Protein 6LSQ (pdb70)

Radius of gyration: 14.71 Å; Cα contacts (8 Å, |Δi|>4): 224; chains: 2; bounding box: 32×22×58 Å

Sequence (98 aa):
EFECESGPCCRNCKFLKEGTICKRARGDDMDDYCNGKTCDCPRNPHKEFECESGPCCRNCKFLKEGTICKRARGDDMDDYCNGKTCDCPRNPHKGPAT

Solvent-accessible surface area: 7212 Å² total; per-residue (Å²): 210,155,177,77,113,67,5,30,0,5,113,109,42,125,93,47,156,118,50,38,33,2,94,42,8,141,30,152,69,95,21,9,83,2,49,30,155,69,4,94,31,51,184,15,104,132,110,211,168,170,82,119,69,1,16,0,4,58,128,47,141,94,43,164,117,46,37,34,2,76,45,12,118,23,94,61,91,26,4,86,2,34,31,153,52,4,75,35,33,110,18,118,143,40,48,115,83,196

Organism: Echis carinatus sochureki (NCBI:txid124223)

B-factor: mean 30.59, std 10.7, range [16.07, 75.49]

GO terms:
  GO:0005576 extracellular region (C, EXP)

InterPro domains:
  IPR001590 Peptidase M12B, ADAM/reprolysin [PF01421] (2-95)
  IPR001590 Peptidase M12B, ADAM/reprolysin [PS50215] (1-95)
  IPR001762 Disintegrin domain [PF00200] (114-171)
  IPR001762 Disintegrin domain [PR00289] (132-151)
  IPR001762 Disintegrin domain [PR00289] (160-172)
  IPR001762 Disintegrin domain [PS50214] (103-177)
  IPR001762 Disintegrin domain [SM00050] (105-175)
  IPR018358 Disintegrin, conserved site [PS00427] (132-151)
  IPR024079 Metallopeptidase, catalytic domain superfamily [G3DSA:3.40.390.10] (1-95)
  IPR034027 Reprolysin domain, adamalysin-type [cd04269] (1-93)
  IPR036436 Disintegrin domain superfamily [G3DSA:4.10.70.10] (113-176)
  IPR036436 Disintegrin domain superfamily [SSF57552] (115-174)

Secondary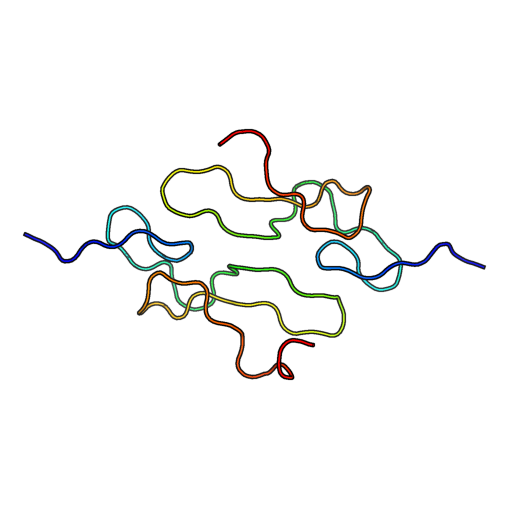 structure (DSSP, 8-state):
------STTEETTEE--TT-EEEPPSTTPPPEE--SS-SS----S--/------BTTEETTEEPPTT-EEEPPPTTSPPEE--SS-SS-PPPSSSPPP-

Structure (mmCIF, N/CA/C/O backbone):
data_6LSQ
#
_entry.id   6LSQ
#
_cell.length_a   33.906
_cell.length_b   33.906
_cell.length_c   121.172
_cell.angle_alpha   90.00
_cell.angle_beta   90.00
_cell.angle_gamma   120.00
#
_symmetry.space_group_name_H-M   'P 32 2 1'
#
loop_
_entity.id
_entity.type
_entity.pdbx_description
1 polymer Disintegrin
2 non-polymer 'SULFATE ION'
3 water water
#
loop_
_atom_site.group_PDB
_atom_site.id
_atom_site.type_symbol
_atom_site.label_atom_id
_atom_site.label_alt_id
_atom_site.label_comp_id
_atom_site.label_asym_id
_atom_site.label_entity_id
_atom_site.label_seq_id
_atom_site.pdbx_PDB_ins_code
_atom_site.Cartn_x
_atom_site.Cartn_y
_atom_site.Cartn_z
_atom_site.occupancy
_atom_site.B_iso_or_equiv
_atom_site.auth_seq_id
_atom_site.auth_comp_id
_atom_site.auth_asym_id
_atom_site.auth_atom_id
_atom_site.pdbx_PDB_model_num
ATOM 1 N N . GLU A 1 1 ? -8.526 5.278 40.669 1.00 42.47 -1 GLU A N 1
ATOM 2 C CA . GLU A 1 1 ? -8.322 6.675 40.175 1.00 38.63 -1 GLU A CA 1
ATOM 3 C C . GLU A 1 1 ? -9.503 7.057 39.278 1.00 30.60 -1 GLU A C 1
ATOM 4 O O . GLU A 1 1 ? -10.550 7.433 39.829 1.00 27.94 -1 GLU A O 1
ATOM 10 N N . PHE A 1 2 ? -9.386 6.895 37.955 1.00 27.03 0 PHE A N 1
ATOM 11 C CA . PHE A 1 2 ? -10.494 7.180 37.013 1.00 26.53 0 PHE A CA 1
ATOM 12 C C . PHE A 1 2 ? -10.991 5.876 36.400 1.00 26.12 0 PHE A C 1
ATOM 13 O O . PHE A 1 2 ? -10.219 4.922 36.347 1.00 25.40 0 PHE A O 1
ATOM 21 N N . GLU A 1 3 ? -12.262 5.852 36.027 1.00 25.58 1 GLU A N 1
ATOM 22 C CA . GLU A 1 3 ? -12.876 4.805 35.187 1.00 26.49 1 GLU A CA 1
ATOM 23 C C . GLU A 1 3 ? -12.536 5.147 33.747 1.00 28.17 1 GLU A C 1
ATOM 24 O O . GLU A 1 3 ? -13.022 6.181 33.240 1.00 30.17 1 GLU A O 1
ATOM 30 N N . CYS A 1 4 ? -11.639 4.377 33.157 1.00 27.04 2 CYS A N 1
ATOM 31 C CA . CYS A 1 4 ? -11.056 4.713 31.845 1.00 27.59 2 CYS A CA 1
ATOM 32 C C . CYS A 1 4 ? -11.299 3.572 30.874 1.00 27.80 2 CYS A C 1
ATOM 33 O O . CYS A 1 4 ? -11.119 2.407 31.250 1.00 29.66 2 CYS A O 1
ATOM 36 N N . GLU A 1 5 ? -11.769 3.918 29.697 1.00 28.30 3 GLU A N 1
ATOM 37 C CA . GLU A 1 5 ? -11.969 2.958 28.598 1.00 28.98 3 GLU A CA 1
ATOM 38 C C . GLU A 1 5 ? -11.530 3.680 27.333 1.00 28.02 3 GLU A C 1
ATOM 39 O O . GLU A 1 5 ? -11.599 4.920 27.307 1.00 28.52 3 GLU A O 1
ATOM 45 N N . SER A 1 6 ? -11.121 2.942 26.321 1.00 25.01 4 SER A N 1
ATOM 46 C CA . SER A 1 6 ? -10.755 3.527 25.016 1.00 24.80 4 SER A CA 1
ATOM 47 C C . SER A 1 6 ? -11.721 3.025 23.937 1.00 25.50 4 SER A C 1
ATOM 48 O O . SER A 1 6 ? -12.547 2.141 24.199 1.00 26.35 4 SER A O 1
ATOM 51 N N . GLY A 1 7 ? -11.771 3.740 22.835 1.00 23.18 5 GLY A N 1
ATOM 52 C CA . GLY A 1 7 ? -12.714 3.482 21.755 1.00 23.30 5 GLY A CA 1
ATOM 53 C C . GLY A 1 7 ? -12.869 4.724 20.903 1.00 23.15 5 GLY A C 1
ATOM 54 O O . GLY A 1 7 ? -12.382 5.797 21.246 1.00 21.51 5 GLY A O 1
ATOM 55 N N . PRO A 1 8 ? -13.562 4.584 19.760 1.00 24.65 6 PRO A N 1
ATOM 56 C CA . PRO A 1 8 ? -13.752 5.696 18.832 1.00 22.62 6 PRO A CA 1
ATOM 57 C C . PRO A 1 8 ? -14.345 6.952 19.482 1.00 23.55 6 PRO A C 1
ATOM 58 O O . PRO A 1 8 ? -14.127 8.028 18.974 1.00 21.77 6 PRO A O 1
ATOM 62 N N . CYS A 1 9 ? -15.198 6.796 20.492 1.00 22.50 7 CYS A N 1
ATOM 63 C CA . CYS A 1 9 ? -15.968 7.932 21.081 1.00 24.02 7 CYS A CA 1
ATOM 64 C C . CYS A 1 9 ? -15.387 8.346 22.439 1.00 23.90 7 CYS A C 1
ATOM 65 O O . CYS A 1 9 ? -16.077 9.043 23.187 1.00 23.66 7 CYS A O 1
ATOM 68 N N . CYS A 1 10 ? -14.133 7.987 22.709 1.00 24.41 8 CYS A N 1
ATOM 69 C CA . CYS A 1 10 ? -13.382 8.392 23.919 1.00 23.29 8 CYS A CA 1
ATOM 70 C C . CYS A 1 10 ? -11.987 8.858 23.530 1.00 23.63 8 CYS A C 1
ATOM 71 O O . CYS A 1 10 ? -11.421 8.332 22.557 1.00 23.07 8 CYS A O 1
ATOM 74 N N . ARG A 1 11 ? -11.451 9.758 24.333 1.00 22.14 9 ARG A N 1
ATOM 75 C CA . ARG A 1 11 ? -10.063 10.247 24.192 1.00 24.85 9 ARG A CA 1
ATOM 76 C C . ARG A 1 11 ? -9.545 10.563 25.587 1.00 24.77 9 ARG A C 1
ATOM 77 O O . ARG A 1 11 ? -10.217 11.334 26.270 1.00 23.32 9 ARG A O 1
ATOM 85 N N . ASN A 1 12 ? -8.458 9.908 26.003 1.00 24.10 10 ASN A N 1
ATOM 86 C CA . ASN A 1 12 ? -7.747 10.182 27.276 1.00 28.54 10 ASN A CA 1
ATOM 87 C C . ASN A 1 12 ? -8.754 10.128 28.433 1.00 27.01 10 ASN A C 1
ATOM 88 O O . ASN A 1 12 ? -8.805 11.066 29.233 1.00 24.22 10 ASN A O 1
ATOM 93 N N . CYS A 1 13 ? -9.629 9.126 28.409 1.00 27.53 11 CYS A N 1
ATOM 94 C CA . CYS A 1 13 ? -10.539 8.790 29.518 1.00 27.83 11 CYS A CA 1
ATOM 95 C C . CYS A 1 13 ? -11.727 9.770 29.562 1.00 27.59 11 CYS A C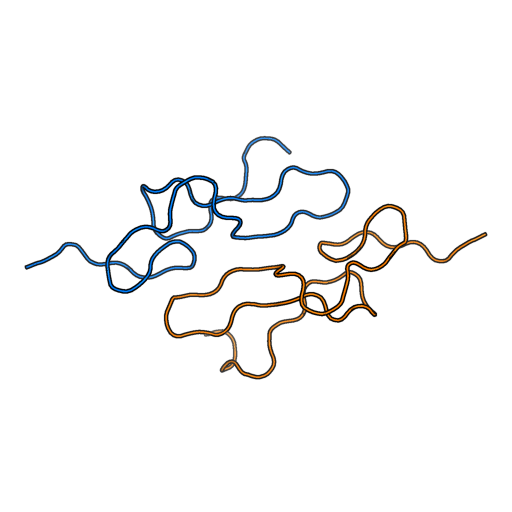 1
ATOM 96 O O . CYS A 1 13 ? -12.446 9.824 30.570 1.00 27.93 11 CYS A O 1
ATOM 99 N N . LYS A 1 14 ? -11.936 10.534 28.506 1.00 25.54 12 LYS A N 1
ATOM 100 C CA . LYS A 1 14 ? -13.077 11.467 28.402 1.00 27.85 12 LYS A CA 1
ATOM 101 C C . LYS A 1 14 ? -13.963 11.031 27.243 1.00 26.85 12 LYS A C 1
ATOM 102 O O . LYS A 1 14 ? -13.456 10.363 26.343 1.00 25.70 12 LYS A O 1
ATOM 108 N N . PHE A 1 15 ? -15.253 11.339 27.307 1.00 28.71 13 PHE A N 1
ATOM 109 C CA . PHE A 1 15 ? -16.244 11.005 26.261 1.00 28.16 13 PHE A CA 1
ATOM 110 C C . PHE A 1 15 ? -16.326 12.152 25.251 1.00 29.80 13 PHE A C 1
ATOM 111 O O . PHE A 1 15 ? -16.470 13.334 25.669 1.00 29.07 13 PHE A O 1
ATOM 119 N N . LEU A 1 16 ? -16.220 11.822 23.960 1.00 25.68 14 LEU A N 1
ATOM 120 C CA . LEU A 1 16 ? -16.394 12.818 22.881 1.00 29.14 14 LEU A CA 1
ATOM 121 C C . LEU A 1 16 ? -17.809 13.414 22.979 1.00 27.68 14 LEU A C 1
ATOM 122 O O . LEU A 1 16 ? -18.774 12.662 23.305 1.00 29.37 14 LEU A O 1
ATOM 127 N N . LYS A 1 17 ? -17.916 14.731 22.783 1.00 30.99 15 LYS A N 1
ATOM 128 C CA . LYS A 1 17 ? -19.202 15.485 22.776 1.00 33.31 15 LYS A CA 1
ATOM 129 C C . LYS A 1 17 ? -20.286 14.642 22.095 1.00 32.32 15 LYS A C 1
ATOM 130 O O . LYS A 1 17 ? -20.046 14.157 20.959 1.00 30.62 15 LYS A O 1
ATOM 136 N N . GLU A 1 18 ? -21.449 14.500 22.724 1.00 34.29 16 GLU A N 1
ATOM 137 C CA . GLU A 1 18 ? -22.612 13.820 22.104 1.00 39.11 16 GLU A CA 1
ATOM 138 C C . GLU A 1 18 ? -22.915 14.499 20.760 1.00 39.05 16 GLU A C 1
ATOM 139 O O . GLU A 1 18 ? -22.735 15.738 20.655 1.00 38.99 16 GLU A O 1
ATOM 145 N N . GLY A 1 19 ? -23.341 13.708 19.779 1.00 37.08 17 GLY A N 1
ATOM 146 C CA . GLY A 1 19 ? -23.617 14.177 18.408 1.00 38.69 17 GLY A CA 1
ATOM 147 C C . GLY A 1 19 ? -22.401 14.140 17.493 1.00 38.17 17 GLY A C 1
ATOM 148 O O . GLY A 1 19 ? -22.619 14.345 16.285 1.00 41.65 17 GLY A O 1
ATOM 149 N N . THR A 1 20 ? -21.175 13.906 18.006 1.00 34.79 18 THR A N 1
ATOM 150 C CA . THR A 1 20 ? -19.916 13.846 17.195 1.00 34.29 18 THR A CA 1
ATOM 151 C C . THR A 1 20 ? -19.979 12.649 16.225 1.00 28.61 18 THR A C 1
ATOM 152 O O . THR A 1 20 ? -20.295 11.526 16.666 1.00 29.80 18 THR A O 1
ATOM 156 N N . ILE A 1 21 ? -19.763 12.853 14.917 1.00 27.60 19 ILE A N 1
ATOM 157 C CA . ILE A 1 21 ? -19.863 11.736 13.941 1.00 23.87 19 ILE A CA 1
ATOM 158 C C . ILE A 1 21 ? -18.764 10.715 14.271 1.00 23.49 19 ILE A C 1
ATOM 159 O O . ILE A 1 21 ? -17.616 11.128 14.498 1.00 23.07 19 ILE A O 1
ATOM 164 N N . CYS A 1 22 ? -19.084 9.426 14.227 1.00 22.11 20 CYS A N 1
ATOM 165 C CA . CYS A 1 22 ? -18.070 8.374 14.423 1.00 22.41 20 CYS A CA 1
ATOM 166 C C . CYS A 1 22 ? -18.075 7.362 13.275 1.00 22.16 20 CYS A C 1
ATOM 167 O O . CYS A 1 22 ? -17.045 6.701 13.081 1.00 20.26 20 CYS A O 1
ATOM 170 N N . LYS A 1 23 ? -19.113 7.309 12.449 1.00 23.74 21 LYS A N 1
ATOM 171 C CA . LYS A 1 23 ? -19.098 6.431 11.258 1.00 24.03 21 LYS A CA 1
ATOM 172 C C . LYS A 1 23 ? -20.107 6.947 10.237 1.00 24.72 21 LYS A C 1
ATOM 173 O O . LYS A 1 23 ? -21.295 7.019 10.526 1.00 25.57 21 LYS A O 1
ATOM 179 N N . ARG A 1 24 ? -19.609 7.305 9.070 1.00 22.53 22 ARG A N 1
ATOM 180 C CA . ARG A 1 24 ? -20.437 7.838 7.987 1.00 21.14 22 ARG A CA 1
ATOM 181 C C . ARG A 1 24 ? -21.249 6.687 7.410 1.00 21.57 22 ARG A C 1
ATOM 182 O O . ARG A 1 24 ? -20.680 5.608 7.169 1.00 20.17 22 ARG A O 1
ATOM 190 N N . ALA A 1 25 ? -22.537 6.947 7.180 1.00 25.72 23 ALA A N 1
ATOM 191 C CA . ALA A 1 25 ? -23.541 5.999 6.658 1.00 27.27 23 ALA A CA 1
ATOM 192 C C . ALA A 1 25 ? -23.301 5.757 5.167 1.00 25.52 23 ALA A C 1
ATOM 193 O O . ALA A 1 25 ? -22.796 6.666 4.498 1.00 21.34 23 ALA A O 1
ATOM 195 N N . ARG A 1 26 ? -23.813 4.645 4.655 1.00 25.68 24 ARG A N 1
ATOM 196 C CA . ARG A 1 26 ? -23.960 4.370 3.208 1.00 28.53 24 ARG A CA 1
ATOM 197 C C . ARG A 1 26 ? -25.284 4.995 2.734 1.00 27.62 24 ARG A C 1
ATOM 198 O O . ARG A 1 26 ? -26.253 4.992 3.515 1.00 27.51 24 ARG A O 1
ATOM 206 N N . GLY A 1 27 ? -25.326 5.544 1.526 1.00 26.15 25 GLY A N 1
ATOM 207 C CA . GLY A 1 27 ? -26.576 6.008 0.893 1.00 28.08 25 GLY A CA 1
ATOM 208 C C . GLY A 1 27 ? -27.217 7.132 1.700 1.00 29.20 25 GLY A C 1
ATOM 209 O O . GLY A 1 27 ? -26.479 8.042 2.121 1.00 26.72 25 GLY A O 1
ATOM 210 N N . ASP A 1 28 ? -28.526 7.037 1.976 1.00 27.64 26 ASP A N 1
ATOM 211 C CA . ASP A 1 28 ? -29.310 8.142 2.584 1.00 28.29 26 ASP A CA 1
ATOM 212 C C . ASP A 1 28 ? -29.434 7.936 4.097 1.00 29.07 26 ASP A C 1
ATOM 213 O O . ASP A 1 28 ? -30.178 8.716 4.738 1.00 28.39 26 ASP A O 1
ATOM 218 N N . ASP A 1 29 ? -28.716 6.967 4.673 1.00 30.00 27 ASP A N 1
ATOM 219 C CA . ASP A 1 29 ? -28.932 6.579 6.091 1.00 30.17 27 ASP A CA 1
ATOM 220 C C . ASP A 1 29 ? -28.451 7.687 7.036 1.00 30.98 27 ASP A C 1
ATOM 221 O O . ASP A 1 29 ? -27.623 8.542 6.664 1.00 26.37 27 ASP A O 1
ATOM 226 N N . MET A 1 30 ? -28.933 7.623 8.267 1.00 31.68 28 MET A N 1
ATOM 227 C CA . MET A 1 30 ? -28.419 8.450 9.369 1.00 30.69 28 MET A CA 1
ATOM 228 C C . MET A 1 30 ? -27.001 7.976 9.693 1.00 28.70 28 MET A C 1
ATOM 229 O O . MET A 1 30 ? -26.796 6.755 9.727 1.00 27.04 28 MET A O 1
ATOM 234 N N . ASP A 1 31 ? -26.064 8.914 9.827 1.00 28.00 29 ASP A N 1
ATOM 235 C CA . ASP A 1 31 ? -24.678 8.630 10.269 1.00 29.22 29 ASP A CA 1
ATOM 236 C C . ASP A 1 31 ? -24.741 8.124 11.712 1.00 29.92 29 ASP A C 1
ATOM 237 O O . ASP A 1 31 ? -25.741 8.383 12.385 1.00 33.24 29 ASP A O 1
ATOM 242 N N . ASP A 1 32 ? -23.783 7.298 12.098 1.00 30.91 30 ASP A N 1
ATOM 243 C CA . ASP A 1 32 ? -23.521 6.927 13.514 1.00 30.34 30 ASP A CA 1
ATOM 244 C C . ASP A 1 32 ? -22.804 8.090 14.209 1.00 29.82 30 ASP A C 1
ATOM 245 O O . ASP A 1 32 ? -21.858 8.667 13.611 1.00 28.73 30 ASP A O 1
ATOM 250 N N . TYR A 1 33 ? -23.198 8.382 15.455 1.00 30.03 31 TYR A N 1
ATOM 251 C CA . TYR A 1 33 ? -22.695 9.525 16.248 1.00 29.87 31 TYR A CA 1
ATOM 252 C C . TYR A 1 33 ? -22.407 9.030 17.663 1.00 28.10 31 TYR A C 1
ATOM 253 O O . TYR A 1 33 ? -23.129 8.133 18.159 1.00 26.84 31 TYR A O 1
ATOM 262 N N . CYS A 1 34 ? -21.399 9.617 18.296 1.00 28.32 32 CYS A N 1
ATOM 263 C CA . CYS A 1 34 ? -21.077 9.385 19.733 1.00 27.50 32 CYS A CA 1
ATOM 264 C C . CYS A 1 34 ? -22.231 9.918 20.593 1.00 31.12 32 CYS A C 1
ATOM 265 O O . CYS A 1 34 ? -22.823 10.936 20.218 1.00 29.54 32 CYS A O 1
ATOM 268 N N . ASN A 1 35 ? -22.528 9.263 21.722 1.00 32.16 33 ASN A N 1
ATOM 269 C CA . ASN A 1 35 ? -23.696 9.599 22.579 1.00 37.49 33 ASN A CA 1
ATOM 270 C C . ASN A 1 35 ? -23.218 10.418 23.787 1.00 39.04 33 ASN A C 1
ATOM 271 O O . ASN A 1 35 ? -24.076 10.913 24.541 1.00 42.34 33 ASN A O 1
ATOM 276 N N . GLY A 1 36 ? -21.904 10.568 23.955 1.00 37.31 34 GLY A N 1
ATOM 277 C CA . GLY A 1 36 ? -21.303 11.332 25.062 1.00 39.15 34 GLY A CA 1
ATOM 278 C C . GLY A 1 36 ? -21.415 10.576 26.378 1.00 39.22 34 GLY A C 1
ATOM 279 O O . GLY A 1 36 ? -21.246 11.217 27.431 1.00 40.63 34 GLY A O 1
ATOM 280 N N . LYS A 1 37 ? -21.642 9.255 26.318 1.00 38.22 35 LYS A N 1
ATOM 281 C CA . LYS A 1 37 ? -21.866 8.380 27.503 1.00 40.62 35 LYS A CA 1
ATOM 282 C C . LYS A 1 37 ? -20.959 7.141 27.465 1.00 38.47 35 LYS A C 1
ATOM 283 O O . LYS A 1 37 ? -20.585 6.721 28.559 1.00 38.63 35 LYS A O 1
ATOM 289 N N . THR A 1 38 ? -20.605 6.610 26.278 1.00 35.91 36 THR A N 1
ATOM 290 C CA . THR A 1 38 ? -19.923 5.293 26.046 1.00 34.01 36 THR A CA 1
ATOM 291 C C . THR A 1 38 ? -18.853 5.410 24.938 1.00 32.30 36 THR A C 1
ATOM 292 O O . THR A 1 38 ? -18.926 6.387 24.183 1.00 26.87 36 THR A O 1
ATOM 296 N N . CYS A 1 39 ? -17.851 4.510 24.899 1.00 28.10 37 CYS A N 1
ATOM 297 C CA . CYS A 1 39 ? -16.608 4.691 24.095 1.00 28.51 37 CYS A CA 1
ATOM 298 C C . CYS A 1 39 ? -16.773 4.090 22.699 1.00 29.80 37 CYS A C 1
ATOM 299 O O . CYS A 1 39 ? -15.994 4.459 21.809 1.00 30.60 37 CYS A O 1
ATOM 302 N N . ASP A 1 40 ? -17.758 3.216 22.513 1.00 31.03 38 ASP A N 1
ATOM 303 C CA . ASP A 1 40 ? -18.000 2.558 21.209 1.00 34.24 38 ASP A CA 1
ATOM 304 C C . ASP A 1 40 ? -18.772 3.541 20.320 1.00 30.40 38 ASP A C 1
ATOM 305 O O . ASP A 1 40 ? -19.293 4.580 20.804 1.00 27.03 38 ASP A O 1
ATOM 310 N N . CYS A 1 41 ? -18.678 3.332 19.023 1.00 30.11 39 CYS A N 1
ATOM 311 C CA . CYS A 1 41 ? -19.476 4.059 18.023 1.00 31.25 39 CYS A CA 1
ATOM 312 C C . CYS A 1 41 ? -20.7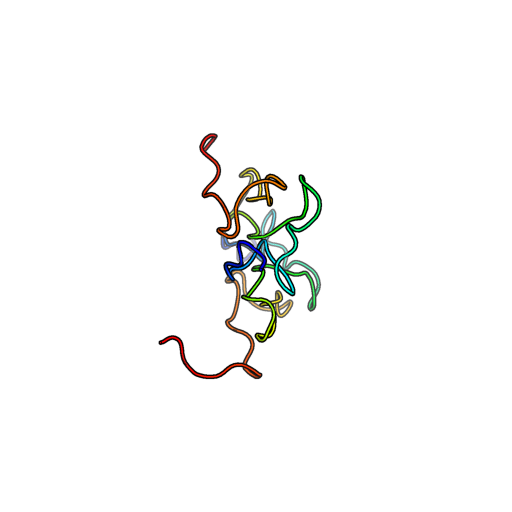83 3.292 17.816 1.00 34.71 39 CYS A C 1
ATOM 313 O O . CYS A 1 41 ? -20.756 2.185 17.283 1.00 37.05 39 CYS A O 1
ATOM 316 N N . PRO A 1 42 ? -21.909 3.726 18.422 1.00 37.62 40 PRO A N 1
ATOM 317 C CA . PRO A 1 42 ? -23.113 2.904 18.424 1.00 39.56 40 PRO A CA 1
ATOM 318 C C . PRO A 1 42 ? -23.678 2.787 16.994 1.00 42.28 40 PRO A C 1
ATOM 319 O O . PRO A 1 42 ? -23.830 3.816 16.329 1.00 37.25 40 PRO A O 1
ATOM 323 N N . ARG A 1 43 ? -23.902 1.553 16.519 1.00 45.94 41 ARG A N 1
ATOM 324 C CA . ARG A 1 43 ? -24.594 1.302 15.227 1.00 48.67 41 ARG A CA 1
ATOM 325 C C . ARG A 1 43 ? -26.025 1.830 15.384 1.00 46.34 41 ARG A C 1
ATOM 326 O O . ARG A 1 43 ? -26.738 1.391 16.298 1.00 46.22 41 ARG A O 1
ATOM 334 N N . ASN A 1 44 ? -26.300 2.937 14.709 1.00 46.78 42 ASN A N 1
ATOM 335 C CA . ASN A 1 44 ? -27.605 3.639 14.696 1.00 49.35 42 ASN A CA 1
ATOM 336 C C . ASN A 1 44 ? -28.736 2.612 14.618 1.00 50.96 42 ASN A C 1
ATOM 337 O O . ASN A 1 44 ? -28.703 1.737 13.755 1.00 52.75 42 ASN A O 1
ATOM 342 N N . PRO A 1 45 ? -29.778 2.697 15.482 1.00 49.51 43 PRO A N 1
ATOM 343 C CA . PRO A 1 45 ? -30.908 1.768 15.414 1.00 52.92 43 PRO A CA 1
ATOM 344 C C . PRO A 1 45 ? -31.805 2.022 14.184 1.00 55.51 43 PRO A C 1
ATOM 345 O O . PRO A 1 45 ? -32.333 1.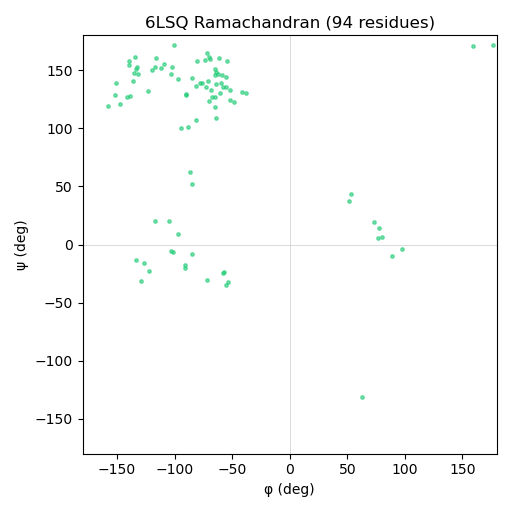056 13.603 1.00 50.75 43 PRO A O 1
ATOM 349 N N . HIS A 1 46 ? -31.882 3.286 13.746 1.00 54.41 44 HIS A N 1
ATOM 350 C CA . HIS A 1 46 ? -32.926 3.804 12.818 1.00 56.38 44 HIS A CA 1
ATOM 351 C C . HIS A 1 46 ? -32.506 3.578 11.356 1.00 51.80 44 HIS A C 1
ATOM 352 O O . HIS A 1 46 ? -32.337 4.584 10.637 1.00 47.70 44 HIS A O 1
ATOM 359 N N . LYS A 1 47 ? -32.341 2.313 10.939 1.00 50.99 45 LYS A N 1
ATOM 360 C CA . LYS A 1 47 ? -32.041 1.927 9.527 1.00 52.78 45 LYS A CA 1
ATOM 361 C C . LYS A 1 47 ? -32.215 0.415 9.351 1.00 51.58 45 LYS A C 1
ATOM 362 O O . LYS A 1 47 ? -32.069 -0.316 10.330 1.00 55.57 45 LYS A O 1
ATOM 368 N N . GLU B 1 1 ? -25.631 6.884 -19.500 1.00 56.18 -1 GLU B N 1
ATOM 369 C CA . GLU B 1 1 ? -25.914 7.395 -18.143 1.00 49.56 -1 GLU B CA 1
ATOM 370 C C . GLU B 1 1 ? -24.586 7.543 -17.397 1.00 41.95 -1 GLU B C 1
ATOM 371 O O . GLU B 1 1 ? -23.561 7.776 -18.069 1.00 33.93 -1 GLU B O 1
ATOM 377 N N . PHE B 1 2 ? -24.605 7.419 -16.066 1.00 36.31 0 PHE B N 1
ATOM 378 C CA . PHE B 1 2 ? -23.425 7.625 -15.193 1.00 36.69 0 PHE B CA 1
ATOM 379 C C . PHE B 1 2 ? -23.115 6.339 -14.428 1.00 37.58 0 PHE B C 1
ATOM 380 O O . PHE B 1 2 ? -24.027 5.494 -14.188 1.00 40.02 0 PHE B O 1
ATOM 388 N N . GLU B 1 3 ? -21.840 6.158 -14.120 1.00 34.33 1 GLU B N 1
ATOM 389 C CA . GLU B 1 3 ? -21.363 5.219 -13.091 1.00 34.22 1 GLU B CA 1
ATOM 390 C C . GLU B 1 3 ? -21.981 5.658 -11.761 1.00 33.03 1 GLU B C 1
ATOM 391 O O . GLU B 1 3 ? -21.990 6.878 -11.494 1.00 33.09 1 GLU B O 1
ATOM 397 N N . CYS B 1 4 ? -22.592 4.729 -11.022 1.00 30.60 2 CYS B N 1
ATOM 398 C CA . CYS B 1 4 ? -23.189 5.012 -9.697 1.00 29.41 2 CYS B CA 1
ATOM 399 C C . CYS B 1 4 ? -22.934 3.827 -8.764 1.00 30.50 2 CYS B C 1
ATOM 400 O O . CYS B 1 4 ? -23.240 2.682 -9.150 1.00 29.91 2 CYS B O 1
ATOM 403 N N . GLU B 1 5 ? -22.365 4.094 -7.594 1.00 28.08 3 GLU B N 1
ATOM 404 C CA . GLU B 1 5 ? -22.124 3.084 -6.537 1.00 28.42 3 GLU B CA 1
ATOM 405 C C . GLU B 1 5 ? -22.618 3.687 -5.225 1.00 27.73 3 GLU B C 1
ATOM 406 O O . GLU B 1 5 ? -22.717 4.935 -5.132 1.00 27.72 3 GLU B O 1
ATOM 412 N N . SER B 1 6 ? -23.020 2.853 -4.285 1.00 27.95 4 SER B N 1
ATOM 413 C CA . SER B 1 6 ? -23.372 3.317 -2.930 1.00 28.26 4 SER B CA 1
ATOM 414 C C . SER B 1 6 ? -22.221 2.984 -1.978 1.00 26.96 4 SER B C 1
ATOM 415 O O . SER B 1 6 ? -21.413 2.064 -2.268 1.00 30.00 4 SER B O 1
ATOM 418 N N . GLY B 1 7 ? -22.017 3.843 -0.994 1.00 23.94 5 GLY B N 1
ATOM 419 C CA . GLY B 1 7 ? -20.977 3.661 0.021 1.00 21.88 5 GLY B CA 1
ATOM 420 C C . GLY B 1 7 ? -20.947 4.849 0.959 1.00 19.31 5 GLY B C 1
ATOM 421 O O . GLY B 1 7 ? -21.665 5.823 0.740 1.00 21.54 5 GLY B O 1
ATOM 422 N N . PRO B 1 8 ? -20.164 4.771 2.059 1.00 18.57 6 PRO B N 1
ATOM 423 C CA . PRO B 1 8 ? -19.957 5.907 2.968 1.00 18.09 6 PRO B CA 1
ATOM 424 C C . PRO B 1 8 ? -19.401 7.180 2.310 1.00 18.72 6 PRO B C 1
ATOM 425 O O . PRO B 1 8 ? -19.687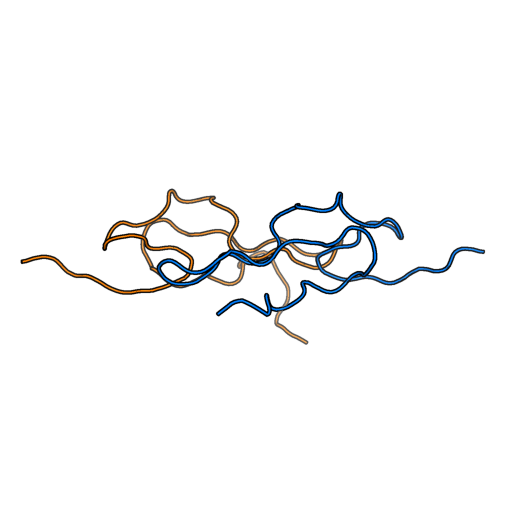 8.269 2.758 1.00 18.60 6 PRO B O 1
ATOM 429 N N . CYS B 1 9 ? -18.727 7.045 1.172 1.00 17.16 7 CYS B N 1
ATOM 430 C CA . CYS B 1 9 ? -17.944 8.163 0.581 1.00 17.70 7 CYS B CA 1
ATOM 431 C C . CYS B 1 9 ? -18.521 8.551 -0.788 1.00 17.36 7 CYS B C 1
ATOM 432 O O . CYS B 1 9 ? -17.863 9.318 -1.517 1.00 16.94 7 CYS B O 1
ATOM 435 N N . CYS B 1 10 ? -19.773 8.182 -1.036 1.00 18.19 8 CYS B N 1
ATOM 436 C CA . CYS B 1 10 ? -20.539 8.542 -2.249 1.00 19.26 8 CYS B CA 1
ATOM 437 C C . CYS B 1 10 ? -21.954 8.973 -1.885 1.00 19.27 8 CYS B C 1
ATOM 438 O O . CYS B 1 10 ? -22.553 8.357 -0.988 1.00 18.30 8 CYS B O 1
ATOM 441 N N . ARG B 1 11 ? -22.465 9.993 -2.575 1.00 19.56 9 ARG B N 1
ATOM 442 C CA . ARG B 1 11 ? -23.878 10.437 -2.483 1.00 19.63 9 ARG B CA 1
ATOM 443 C C . ARG B 1 11 ? -24.380 10.775 -3.881 1.00 20.21 9 ARG B C 1
ATOM 444 O O . ARG B 1 11 ? -23.713 11.595 -4.555 1.00 19.52 9 ARG B O 1
ATOM 452 N N . ASN B 1 12 ? -25.509 10.195 -4.275 1.00 20.75 10 ASN B N 1
ATOM 453 C CA . ASN B 1 12 ? -26.176 10.449 -5.588 1.00 21.90 10 ASN B CA 1
ATOM 454 C C . ASN B 1 12 ? -25.161 10.286 -6.745 1.00 23.79 10 ASN B C 1
ATOM 455 O O . ASN B 1 12 ? -25.167 11.130 -7.684 1.00 22.76 10 ASN B O 1
ATOM 460 N N . CYS B 1 13 ? -24.245 9.317 -6.631 1.00 22.28 11 CYS B N 1
ATOM 461 C CA . CYS B 1 13 ? -23.229 8.930 -7.663 1.00 22.70 11 CYS B CA 1
ATOM 462 C C . CYS B 1 13 ? -22.016 9.873 -7.662 1.00 23.54 11 CYS B C 1
ATOM 463 O O . CYS B 1 13 ? -21.224 9.804 -8.624 1.00 24.22 11 CYS B O 1
ATOM 466 N N . LYS B 1 14 ? -21.925 10.802 -6.708 1.00 21.38 12 LYS B N 1
ATOM 467 C CA . LYS B 1 14 ? -20.771 11.723 -6.582 1.00 21.55 12 LYS B CA 1
ATOM 468 C C . LYS B 1 14 ? -19.853 11.253 -5.441 1.00 21.31 12 LYS B C 1
ATOM 469 O O . LYS B 1 14 ? -20.356 10.627 -4.484 1.00 21.20 12 LYS B O 1
ATOM 475 N N . PHE B 1 15 ? -18.564 11.575 -5.527 1.00 22.39 13 PHE B N 1
ATOM 476 C CA . PHE B 1 15 ? -17.559 11.287 -4.477 1.00 21.30 13 PHE B CA 1
ATOM 477 C C . PHE B 1 15 ? -17.505 12.465 -3.515 1.00 19.48 13 PHE B C 1
ATOM 478 O O . PHE B 1 15 ? -17.470 13.608 -3.961 1.00 18.50 13 PHE B O 1
ATOM 486 N N . LEU B 1 16 ? -17.616 12.162 -2.231 1.00 17.56 14 LEU B N 1
ATOM 487 C CA . LEU B 1 16 ? -17.394 13.130 -1.151 1.00 18.03 14 LEU B CA 1
ATOM 488 C C . LEU B 1 16 ? -15.952 13.574 -1.252 1.00 17.10 14 LEU B C 1
ATOM 489 O O . LEU B 1 16 ? -15.075 12.737 -1.616 1.00 19.13 14 LEU B O 1
ATOM 494 N N . LYS B 1 17 ? -15.726 14.814 -0.901 1.00 17.95 15 LYS B N 1
ATOM 495 C CA . LYS B 1 17 ? -14.411 15.491 -1.024 1.00 19.25 15 LYS B CA 1
ATOM 496 C C . LYS B 1 17 ? -13.372 14.654 -0.275 1.00 17.96 15 LYS B C 1
ATOM 497 O O . LYS B 1 17 ? -13.672 14.148 0.838 1.00 17.96 15 LYS B O 1
ATOM 503 N N . GLU B 1 18 ? -12.222 14.463 -0.884 1.00 18.69 16 GLU B N 1
ATOM 504 C CA . GLU B 1 18 ? -11.078 13.798 -0.242 1.00 18.96 16 GLU B CA 1
ATOM 505 C C . GLU B 1 18 ? -10.827 14.488 1.101 1.00 18.58 16 GLU B C 1
ATOM 506 O O . GLU B 1 18 ? -10.820 15.756 1.147 1.00 20.02 16 GLU B O 1
ATOM 512 N N . GLY B 1 19 ? -10.652 13.700 2.151 1.00 18.85 17 GLY B N 1
ATOM 513 C CA . GLY B 1 19 ? -10.360 14.207 3.505 1.00 18.50 17 GLY B CA 1
ATOM 514 C C . GLY B 1 19 ? -11.603 14.309 4.385 1.00 18.79 17 GLY B C 1
ATOM 515 O O . GLY B 1 19 ? -11.430 14.620 5.574 1.00 19.84 17 GLY B O 1
ATOM 516 N N . THR B 1 20 ? -12.799 14.030 3.854 1.00 18.85 18 THR B N 1
ATOM 517 C CA . THR B 1 20 ? -14.063 13.908 4.645 1.00 18.62 18 THR B CA 1
ATOM 518 C C . THR B 1 20 ? -13.965 12.705 5.584 1.00 17.89 18 THR B C 1
ATOM 519 O O . THR B 1 20 ? -13.705 11.601 5.105 1.00 17.18 18 THR B O 1
ATOM 523 N N . ILE B 1 21 ? -14.042 12.912 6.892 1.00 19.29 19 ILE B N 1
ATOM 524 C CA . ILE B 1 21 ? -13.946 11.777 7.851 1.00 20.12 19 ILE B CA 1
ATOM 525 C C . ILE B 1 21 ? -15.047 10.771 7.527 1.00 18.68 19 ILE B C 1
ATOM 526 O O . ILE B 1 21 ? -16.167 11.206 7.198 1.00 17.89 19 ILE B O 1
ATOM 531 N N . CYS B 1 22 ? -14.715 9.477 7.504 1.00 17.86 20 CYS B N 1
ATOM 532 C CA . CYS B 1 22 ? -15.705 8.408 7.273 1.00 19.64 20 CYS B CA 1
ATOM 533 C C . CYS B 1 22 ? -15.720 7.418 8.442 1.00 19.50 20 CYS B C 1
ATOM 534 O O . CYS B 1 22 ? -16.774 6.862 8.679 1.00 19.25 20 CYS B O 1
ATOM 537 N N . LYS B 1 23 ? -14.661 7.304 9.240 1.00 19.88 21 LYS B N 1
ATOM 538 C CA . LYS B 1 23 ? -14.743 6.456 10.457 1.00 21.11 21 LYS B CA 1
ATOM 539 C C . LYS B 1 23 ? -13.799 6.982 11.516 1.00 21.22 21 LYS B C 1
ATOM 540 O O . LYS B 1 23 ? -12.576 7.108 11.229 1.00 20.75 21 LYS B O 1
ATOM 546 N N . ARG B 1 24 ? -14.321 7.189 12.718 1.00 20.43 22 ARG B N 1
ATOM 547 C CA . ARG B 1 24 ? -13.487 7.626 13.855 1.00 21.67 22 ARG B CA 1
ATOM 548 C C . ARG B 1 24 ? -12.784 6.401 14.450 1.00 21.01 22 ARG B C 1
ATOM 549 O O . ARG B 1 24 ? -13.430 5.363 14.643 1.00 19.02 22 ARG B O 1
ATOM 557 N N . ALA B 1 25 ? -11.498 6.551 14.762 1.00 19.84 23 ALA B N 1
ATOM 558 C CA . ALA B 1 25 ? -10.653 5.490 15.345 1.00 20.43 23 ALA B CA 1
ATOM 559 C C . ALA B 1 25 ? -10.509 5.701 16.850 1.00 20.91 23 ALA B C 1
ATOM 5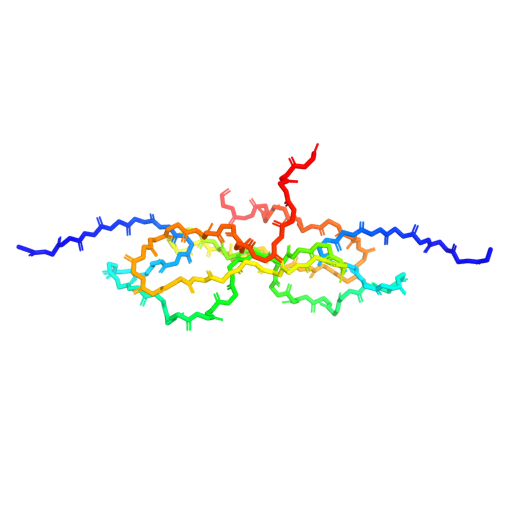60 O O . ALA B 1 25 ? -10.773 6.812 17.340 1.00 21.13 23 ALA B O 1
ATOM 562 N N . ARG B 1 26 ? -9.906 4.723 17.530 1.00 21.65 24 ARG B N 1
ATOM 563 C CA . ARG B 1 26 ? -9.458 4.862 18.935 1.00 24.29 24 ARG B CA 1
ATOM 564 C C . ARG B 1 26 ? -8.537 6.084 19.056 1.00 23.76 24 ARG B C 1
ATOM 565 O O . ARG B 1 26 ? -7.896 6.437 18.070 1.00 21.80 24 ARG B O 1
ATOM 573 N N . GLY B 1 27 ? -8.396 6.645 20.265 1.00 24.81 25 GLY B N 1
ATOM 574 C CA . GLY B 1 27 ? -7.663 7.902 20.502 1.00 25.88 25 GLY B CA 1
ATOM 575 C C . GLY B 1 27 ? -6.229 7.874 19.990 1.00 27.27 25 GLY B C 1
ATOM 576 O O . GLY B 1 27 ? -5.722 8.923 19.566 1.00 26.22 25 GLY B O 1
ATOM 577 N N . ASP B 1 28 ? -5.543 6.736 20.058 1.00 28.58 26 ASP B N 1
ATOM 578 C CA . ASP B 1 28 ? -4.105 6.690 19.681 1.00 29.96 26 ASP B CA 1
ATOM 579 C C . ASP B 1 28 ? -3.975 6.493 18.172 1.00 28.75 26 ASP B C 1
ATOM 580 O O . ASP B 1 28 ? -2.840 6.464 17.702 1.00 28.41 26 ASP B O 1
ATOM 585 N N . ASP B 1 29 ? -5.084 6.233 17.477 1.00 26.74 27 ASP B N 1
ATOM 586 C CA . ASP B 1 29 ? -5.092 5.728 16.070 1.00 25.60 27 ASP B CA 1
ATOM 587 C C . ASP B 1 29 ? -5.572 6.821 15.117 1.00 23.61 27 ASP B C 1
ATOM 588 O O . ASP B 1 29 ? -6.290 7.700 15.548 1.00 22.53 27 ASP B O 1
ATOM 593 N N . MET B 1 30 ? -5.189 6.742 13.844 1.00 26.16 28 MET B N 1
ATOM 594 C CA . MET B 1 30 ? -5.655 7.695 12.814 1.00 24.54 28 MET B CA 1
ATOM 595 C C . MET B 1 30 ? -7.074 7.331 12.392 1.00 20.95 28 MET B C 1
ATOM 596 O O . MET B 1 30 ? -7.365 6.157 12.156 1.00 19.78 28 MET B O 1
ATOM 601 N N . ASP B 1 31 ? -7.898 8.343 12.224 1.00 19.35 29 ASP B N 1
ATOM 602 C CA . ASP B 1 31 ? -9.267 8.214 11.678 1.00 19.41 29 ASP B CA 1
ATOM 603 C C . ASP B 1 31 ? -9.166 7.863 10.209 1.00 19.25 29 ASP B C 1
ATOM 604 O O . ASP B 1 31 ? -8.091 8.061 9.644 1.00 18.45 29 ASP B O 1
ATOM 609 N N . ASP B 1 32 ? -10.242 7.303 9.639 1.00 18.37 30 ASP B N 1
ATOM 610 C CA . ASP B 1 32 ? -10.320 6.970 8.201 1.00 17.79 30 ASP B CA 1
ATOM 611 C C . ASP B 1 32 ? -11.050 8.116 7.500 1.00 17.19 30 ASP B C 1
ATOM 612 O O . ASP B 1 32 ? -12.084 8.590 8.054 1.00 17.72 30 ASP B O 1
ATOM 617 N N . TYR B 1 33 ? -10.611 8.449 6.276 1.00 16.77 31 TYR B N 1
ATOM 618 C CA . TYR B 1 33 ? -11.147 9.565 5.472 1.00 17.10 31 TYR B CA 1
ATOM 619 C C . TYR B 1 33 ? -11.432 9.091 4.061 1.00 16.39 31 TYR B C 1
ATOM 620 O O . TYR B 1 33 ? -10.726 8.203 3.533 1.00 16.45 31 TYR B O 1
ATOM 629 N N . CYS B 1 34 ? -12.469 9.664 3.471 1.00 16.07 32 CYS B N 1
ATOM 630 C CA . CYS B 1 34 ? -12.791 9.460 2.035 1.00 16.77 32 CYS B CA 1
ATOM 631 C C . CYS B 1 34 ? -11.599 9.910 1.207 1.00 18.59 32 CYS B C 1
ATOM 632 O O . CYS B 1 34 ? -10.931 10.932 1.586 1.00 18.68 32 CYS B O 1
ATOM 635 N N . ASN B 1 35 ? -11.352 9.237 0.079 1.00 18.45 33 ASN B N 1
ATOM 636 C CA . ASN B 1 35 ? -10.161 9.485 -0.776 1.00 18.92 33 ASN B CA 1
ATOM 637 C C . ASN B 1 35 ? -10.572 10.307 -2.020 1.00 18.97 33 ASN B C 1
ATOM 638 O O . ASN B 1 35 ? -9.673 10.742 -2.775 1.00 19.45 33 ASN B O 1
ATOM 643 N N . GLY B 1 36 ? -11.869 10.572 -2.209 1.00 19.20 34 GLY B N 1
ATOM 644 C CA . GLY B 1 36 ? -12.397 11.359 -3.335 1.00 20.63 34 GLY B CA 1
ATOM 645 C C . GLY B 1 36 ? -12.432 10.574 -4.632 1.00 22.34 34 GLY B C 1
ATOM 646 O O . GLY B 1 36 ? -12.754 11.174 -5.691 1.00 23.45 34 GLY B O 1
ATOM 647 N N . LYS B 1 37 ? -12.114 9.284 -4.615 1.00 23.17 35 LYS B N 1
ATOM 648 C CA . LYS B 1 37 ? -12.088 8.509 -5.883 1.00 23.68 35 LYS B CA 1
ATOM 649 C C . LYS B 1 37 ? -12.806 7.154 -5.739 1.00 23.26 35 LYS B C 1
ATOM 650 O O . LYS B 1 37 ? -13.147 6.553 -6.800 1.00 25.59 35 LYS B O 1
ATOM 656 N N . THR B 1 38 ? -13.118 6.702 -4.530 1.00 21.70 36 THR B N 1
ATOM 657 C CA . THR B 1 38 ? -13.885 5.452 -4.320 1.00 21.48 36 THR B CA 1
ATOM 658 C C . THR B 1 38 ? -14.978 5.683 -3.265 1.00 21.07 36 THR B C 1
ATOM 659 O O . THR B 1 38 ? -14.930 6.708 -2.545 1.00 18.09 36 THR B O 1
ATOM 663 N N . CYS B 1 39 ? -15.988 4.801 -3.231 1.00 21.30 37 CYS B N 1
ATOM 664 C CA . CYS B 1 39 ? -17.226 4.998 -2.446 1.00 21.99 37 CYS B CA 1
ATOM 665 C C . CYS B 1 39 ? -17.061 4.391 -1.061 1.00 22.00 37 CYS B C 1
ATOM 666 O O . CYS B 1 39 ? -17.923 4.697 -0.171 1.00 21.99 37 CYS B O 1
ATOM 669 N N . ASP B 1 40 ? -16.099 3.466 -0.913 1.00 21.88 38 ASP B N 1
ATOM 670 C CA . ASP B 1 40 ? -15.812 2.793 0.379 1.00 21.30 38 ASP B CA 1
ATOM 671 C C . ASP B 1 40 ? -15.132 3.790 1.322 1.00 21.47 38 ASP B C 1
ATOM 672 O O . ASP B 1 40 ? -14.683 4.896 0.873 1.00 20.48 38 ASP B O 1
ATOM 677 N N . CYS B 1 41 ? -15.092 3.446 2.610 1.00 21.09 39 CYS B N 1
ATOM 678 C CA . CYS B 1 41 ? -14.296 4.186 3.610 1.00 20.63 39 CYS B CA 1
A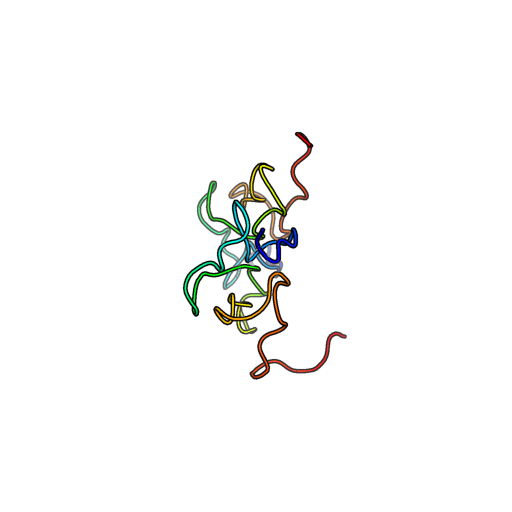TOM 679 C C . CYS B 1 41 ? -12.945 3.492 3.745 1.00 20.32 39 CYS B C 1
ATOM 680 O O . CYS B 1 41 ? -12.890 2.390 4.298 1.00 20.83 39 CYS B O 1
ATOM 683 N N . PRO B 1 42 ? -11.866 3.999 3.107 1.00 20.06 40 PRO B N 1
ATOM 684 C CA . PRO B 1 42 ? -10.583 3.294 3.109 1.00 21.09 40 PRO B CA 1
ATOM 685 C C . PRO B 1 42 ? -9.933 3.358 4.489 1.00 21.57 40 PRO B C 1
ATOM 686 O O . PRO B 1 42 ? -10.008 4.383 5.152 1.00 21.10 40 PRO B O 1
ATOM 690 N N . ARG B 1 43 ? -9.309 2.270 4.914 1.00 23.87 41 ARG B N 1
ATOM 691 C CA . ARG B 1 43 ? -8.573 2.248 6.191 1.00 24.08 41 ARG B CA 1
ATOM 692 C C . ARG B 1 43 ? -7.324 3.113 6.008 1.00 22.91 41 ARG B C 1
ATOM 693 O O . ARG B 1 43 ? -6.713 2.998 4.969 1.00 23.34 41 ARG B O 1
ATOM 701 N N . ASN B 1 44 ? -7.138 4.123 6.853 1.00 22.59 42 ASN B N 1
ATOM 702 C CA . ASN B 1 44 ? -5.978 5.043 6.789 1.00 22.67 42 ASN B CA 1
ATOM 703 C C . ASN B 1 44 ? -4.716 4.201 6.677 1.00 24.94 42 ASN B C 1
ATOM 704 O O . ASN B 1 44 ? -4.490 3.337 7.502 1.00 25.12 42 ASN B O 1
ATOM 709 N N . PRO B 1 45 ? -3.884 4.362 5.641 1.00 27.86 43 PRO B N 1
ATOM 710 C CA . PRO B 1 45 ? -2.590 3.674 5.618 1.00 29.90 43 PRO B CA 1
ATOM 711 C C . PRO B 1 45 ? -1.673 3.990 6.810 1.00 28.95 43 PRO B C 1
ATOM 712 O O . PRO B 1 45 ? -0.818 3.171 7.129 1.00 28.91 43 PRO B O 1
ATOM 716 N N . HIS B 1 46 ? -1.845 5.145 7.461 1.00 28.33 44 HIS B N 1
ATOM 717 C CA . HIS B 1 46 ? -1.005 5.556 8.627 1.00 27.74 44 HIS B CA 1
ATOM 718 C C . HIS B 1 46 ? -1.586 4.947 9.911 1.00 30.16 44 HIS B C 1
ATOM 719 O O . HIS B 1 46 ? -1.822 5.697 10.891 1.00 27.38 44 HIS B O 1
ATOM 726 N N . LYS B 1 47 ? -1.797 3.634 9.880 1.00 30.47 45 LYS B N 1
ATOM 727 C CA . LYS B 1 47 ? -2.394 2.819 10.967 1.00 30.33 45 LYS B CA 1
ATOM 728 C C . LYS B 1 47 ? -1.812 1.400 10.875 1.00 31.71 45 LYS B C 1
ATOM 729 O O . LYS B 1 47 ? -1.592 0.930 9.732 1.00 32.08 45 LYS B O 1
ATOM 735 N N . GLY B 1 48 ? -1.484 0.787 12.021 1.00 32.04 46 GLY B N 1
ATOM 736 C CA . GLY B 1 48 ? -1.096 -0.633 12.107 1.00 34.07 46 GLY B CA 1
ATOM 737 C C . GLY B 1 48 ? -2.252 -1.512 11.643 1.00 35.39 46 GLY B C 1
ATOM 738 O O . GLY B 1 48 ? -3.397 -1.063 11.612 1.00 36.45 46 GLY B O 1
ATOM 739 N N . PRO B 1 49 ? -1.997 -2.782 11.272 1.00 36.20 47 PRO B N 1
ATOM 740 C CA . PRO B 1 49 ? -3.062 -3.653 10.774 1.00 35.06 47 PRO B CA 1
ATOM 741 C C . PRO B 1 49 ? -4.106 -3.896 11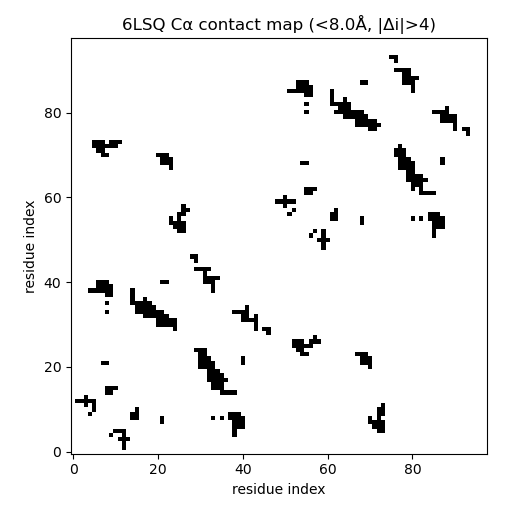.878 1.00 33.47 47 PRO B C 1
ATOM 742 O O . PRO B 1 49 ? -3.752 -3.856 13.059 1.00 30.29 47 PRO B O 1
ATOM 746 N N . ALA B 1 50 ? -5.369 -4.084 11.490 1.00 31.12 48 ALA B N 1
ATOM 747 C CA . ALA B 1 50 ? -6.462 -4.437 12.424 1.00 31.92 48 ALA B CA 1
ATOM 748 C C . ALA B 1 50 ? -6.021 -5.645 13.240 1.00 33.23 48 ALA B C 1
ATOM 749 O O . ALA B 1 50 ? -5.554 -6.624 12.618 1.00 35.75 48 ALA B O 1
ATOM 751 N N . THR B 1 51 ? -6.049 -5.513 14.572 1.00 33.02 49 THR B N 1
ATOM 752 C CA . THR B 1 51 ? -5.807 -6.594 15.569 1.00 32.60 49 THR B CA 1
ATOM 753 C C . THR B 1 51 ? -7.161 -7.147 16.016 1.00 31.84 49 THR B C 1
ATOM 754 O O . THR B 1 51 ? -7.274 -8.287 16.482 1.00 30.04 49 THR B O 1
#

Nearest PDB structures (foldseek):
  6lsq-assembly1_A  TM=1.022E+00  e=3.248E-09  Echis carinatus
  6lsq-assembly2_B  TM=9.734E-01  e=3.627E-08  Echis carinatus
  3c05-assembly2_C  TM=9.061E-01  e=7.550E-05  unclassified
  3c05-assembly1_A  TM=8.536E-01  e=1.056E-04  unclassified
  1j2l-assembly1_A  TM=8.658E-01  e=2.063E-04  Protobothrops flavoviridis

Foldseek 3Di:
DADADAAQQDDPRFGNPWQQFRAQDPDPDDTFTGHRPDRYRDPDPRD/DADADAAQQDDPRFGNDWAQFRADDPPVADTFTGHRPDRYGDDPPRGDDDD